Protein AF-A0A6S7IW53-F1 (afdb_monomer_lite)

Organism: Paramuricea clavata (NCBI:txid317549)

pLDDT: mean 91.27, std 12.93, range [39.16, 98.69]

Foldseek 3Di:
DDDDDPVRLVVLLVVQVPQDLQQLPFFLVRVCVNCVSVVNNVCNVLSVVVRPGSNNLLPDDLVNVVVSVDDNVVSVVSVVSSVVDGDDPDPPPDD

Radius of gyration: 13.67 Å; chains: 1; bounding box: 34×31×39 Å

Structure (mmCIF, N/CA/C/O backbone):
data_AF-A0A6S7IW53-F1
#
_entry.id   AF-A0A6S7IW53-F1
#
loop_
_atom_site.group_PDB
_atom_site.id
_atom_site.type_symbol
_atom_site.label_atom_id
_atom_site.label_alt_id
_atom_site.label_comp_id
_atom_site.label_asym_id
_atom_site.label_entity_id
_atom_site.label_seq_id
_atom_site.pdbx_PDB_ins_code
_atom_site.Cartn_x
_atom_site.Cartn_y
_atom_site.Cartn_z
_atom_site.occupancy
_atom_site.B_iso_or_equiv
_atom_site.auth_seq_id
_atom_site.auth_comp_id
_atom_site.auth_asym_id
_atom_site.auth_atom_id
_atom_site.pdbx_PDB_model_num
ATOM 1 N N . MET A 1 1 ? -14.240 8.489 -9.191 1.00 58.41 1 MET A N 1
ATOM 2 C CA . MET A 1 1 ? -14.916 7.543 -8.276 1.00 58.41 1 MET A CA 1
ATOM 3 C C . MET A 1 1 ? -15.760 8.333 -7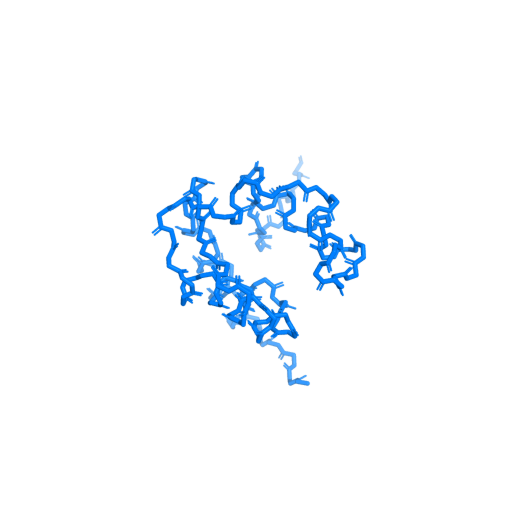.295 1.00 58.41 1 MET A C 1
ATOM 5 O O . MET A 1 1 ? -15.325 9.429 -6.946 1.00 58.41 1 MET A O 1
ATOM 9 N N . PRO A 1 2 ? -16.923 7.819 -6.864 1.00 70.25 2 PRO A N 1
ATOM 10 C CA . PRO A 1 2 ? -17.654 8.408 -5.749 1.00 70.25 2 PRO A CA 1
ATOM 11 C C . PRO A 1 2 ? -16.772 8.404 -4.494 1.00 70.25 2 PRO A C 1
ATOM 13 O O . PRO A 1 2 ? -16.016 7.462 -4.255 1.00 70.25 2 PRO A O 1
ATOM 16 N N . VAL A 1 3 ? -16.823 9.493 -3.732 1.00 76.69 3 VAL A N 1
ATOM 17 C CA . VAL A 1 3 ? -16.131 9.601 -2.444 1.00 76.69 3 VAL A CA 1
ATOM 18 C C . VAL A 1 3 ? -16.771 8.590 -1.483 1.00 76.69 3 VAL A C 1
ATOM 20 O O . VAL A 1 3 ? -18.000 8.577 -1.403 1.00 76.69 3 VAL A O 1
ATOM 23 N N . PRO A 1 4 ? -15.992 7.760 -0.759 1.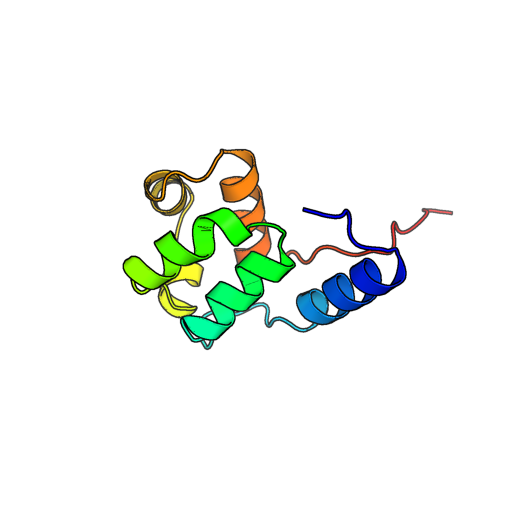00 82.75 4 PRO A N 1
ATOM 24 C CA . PRO A 1 4 ? -16.560 6.848 0.225 1.00 82.75 4 PRO A CA 1
ATOM 25 C C . PRO A 1 4 ? -17.363 7.616 1.277 1.00 82.75 4 PRO A C 1
ATOM 27 O O . PRO A 1 4 ? -16.900 8.641 1.797 1.00 82.75 4 PRO A O 1
ATOM 30 N N . THR A 1 5 ? -18.552 7.108 1.586 1.00 88.06 5 THR A N 1
ATOM 31 C CA . THR A 1 5 ? -19.382 7.574 2.707 1.00 88.06 5 THR A CA 1
ATOM 32 C C . THR A 1 5 ? -18.639 7.393 4.041 1.00 88.06 5 THR A C 1
ATOM 34 O O . THR A 1 5 ? -17.674 6.624 4.104 1.00 88.06 5 THR A O 1
ATOM 37 N N . PRO A 1 6 ? -19.026 8.099 5.117 1.00 86.75 6 PRO A N 1
ATOM 38 C CA . PRO A 1 6 ? -18.430 7.903 6.441 1.00 86.75 6 PRO A CA 1
ATOM 39 C C . PRO A 1 6 ? -18.449 6.442 6.909 1.00 86.75 6 PRO A C 1
ATOM 41 O O . PRO A 1 6 ? -17.449 5.960 7.436 1.00 86.75 6 PRO A O 1
ATOM 44 N N . GLU A 1 7 ? -19.541 5.728 6.646 1.00 86.38 7 GLU A N 1
ATOM 45 C CA . GLU A 1 7 ? -19.726 4.321 7.007 1.00 86.38 7 GLU A CA 1
ATOM 46 C C . GLU A 1 7 ? -18.721 3.436 6.257 1.00 86.38 7 GLU A C 1
ATOM 48 O O . GLU A 1 7 ? -17.984 2.667 6.870 1.00 86.38 7 GLU A O 1
ATOM 53 N N . GLN A 1 8 ? -18.588 3.644 4.943 1.00 87.31 8 GLN A N 1
ATOM 54 C CA . GLN A 1 8 ? -17.597 2.940 4.121 1.00 87.31 8 GLN A CA 1
ATOM 55 C C . GLN A 1 8 ? -16.158 3.262 4.538 1.00 87.31 8 GLN A C 1
ATOM 57 O O . GLN A 1 8 ? -15.278 2.409 4.445 1.00 87.31 8 GLN A O 1
ATOM 62 N N . LYS A 1 9 ? -15.881 4.493 4.990 1.00 86.31 9 LYS A N 1
ATOM 63 C CA . LYS A 1 9 ? -14.551 4.844 5.503 1.00 86.31 9 LYS A CA 1
ATOM 64 C C . LYS A 1 9 ? -14.220 4.055 6.763 1.00 86.31 9 LYS A C 1
ATOM 66 O O . LYS A 1 9 ? -13.104 3.554 6.850 1.00 86.31 9 LYS A O 1
ATOM 71 N N . GLU A 1 10 ? -15.149 3.934 7.708 1.00 88.56 10 GLU A N 1
ATOM 72 C CA . GLU A 1 10 ? -14.914 3.172 8.941 1.00 88.56 10 GLU A CA 1
ATOM 73 C C . GLU A 1 10 ? -14.664 1.689 8.641 1.00 88.56 10 GLU A C 1
ATOM 75 O O . GLU A 1 10 ? -13.708 1.117 9.160 1.00 88.56 10 GLU A O 1
ATOM 80 N N . GLU A 1 11 ? -15.425 1.095 7.718 1.00 88.75 11 GLU A N 1
ATOM 81 C CA . GLU A 1 11 ? -15.180 -0.274 7.243 1.00 88.75 11 GLU A CA 1
ATOM 82 C C . GLU A 1 11 ? -13.781 -0.438 6.634 1.00 88.75 11 GLU A C 1
ATOM 84 O O . GLU A 1 11 ? -13.085 -1.408 6.933 1.00 88.75 11 GLU A O 1
ATOM 89 N N . ILE A 1 12 ? -13.333 0.527 5.821 1.00 90.25 12 ILE A N 1
ATOM 90 C CA . ILE A 1 12 ? -11.976 0.533 5.257 1.00 90.25 12 ILE A CA 1
ATOM 91 C C . ILE A 1 12 ? -10.928 0.608 6.376 1.00 90.25 12 ILE A C 1
ATOM 93 O O . ILE A 1 12 ? -9.951 -0.137 6.344 1.00 90.25 12 ILE A O 1
ATOM 97 N N . TYR A 1 13 ? -11.108 1.475 7.376 1.00 90.31 13 TYR A N 1
ATOM 98 C CA . TYR A 1 13 ? -10.163 1.584 8.491 1.00 90.31 13 TYR A CA 1
ATOM 99 C C . TYR A 1 13 ? -10.105 0.305 9.334 1.00 90.31 13 TYR A C 1
ATOM 101 O O . TYR A 1 13 ? -9.009 -0.132 9.682 1.00 90.31 13 TYR A O 1
ATOM 109 N N . GLU A 1 14 ? -11.248 -0.319 9.614 1.00 89.56 14 GLU A N 1
ATOM 110 C CA . GLU A 1 14 ? -11.330 -1.602 10.321 1.00 89.56 14 GLU A CA 1
ATOM 111 C C . GLU A 1 14 ? -10.748 -2.766 9.509 1.00 89.56 14 GLU A C 1
ATOM 113 O O . GLU A 1 14 ? -10.157 -3.686 10.072 1.00 89.56 14 GLU A O 1
ATOM 118 N N . ALA A 1 15 ? -10.877 -2.746 8.181 1.00 90.12 15 ALA A N 1
ATOM 119 C CA . ALA A 1 15 ? -10.215 -3.723 7.323 1.00 90.12 15 ALA A CA 1
ATOM 120 C C . ALA A 1 15 ? -8.691 -3.549 7.378 1.00 90.12 15 ALA A C 1
ATOM 122 O O . ALA A 1 15 ? -7.960 -4.514 7.594 1.00 90.12 15 ALA A O 1
ATOM 123 N N . ILE A 1 16 ? -8.205 -2.309 7.256 1.00 91.31 16 ILE A N 1
ATOM 124 C CA . ILE A 1 16 ? -6.771 -2.006 7.281 1.00 91.31 16 ILE A CA 1
ATOM 125 C C . ILE A 1 16 ? -6.152 -2.296 8.655 1.00 91.31 16 ILE A C 1
ATOM 127 O O . ILE A 1 16 ? -5.022 -2.780 8.720 1.00 91.31 16 ILE A O 1
ATOM 131 N N . SER A 1 17 ? -6.863 -2.020 9.752 1.00 90.50 17 SER A N 1
ATOM 132 C CA . SER A 1 17 ? -6.357 -2.223 11.118 1.00 90.50 17 SER A CA 1
ATOM 133 C C . SER A 1 17 ? -6.041 -3.690 11.428 1.00 90.50 17 SER A C 1
ATOM 135 O O . SER A 1 17 ? -5.193 -3.963 12.276 1.00 90.50 17 SER A O 1
ATOM 137 N N . LYS A 1 18 ? -6.685 -4.624 10.717 1.00 90.94 18 LYS A N 1
ATOM 138 C CA . LYS A 1 18 ? -6.510 -6.074 10.869 1.00 90.94 18 LYS A CA 1
ATOM 139 C C . LYS A 1 18 ? -5.343 -6.645 10.066 1.00 90.94 18 LYS A C 1
ATOM 141 O O . LYS A 1 18 ? -4.981 -7.797 10.295 1.00 90.94 18 LYS A O 1
ATOM 146 N N . TYR A 1 19 ? -4.746 -5.880 9.148 1.00 92.50 19 TYR A N 1
ATOM 147 C CA . TYR A 1 19 ? -3.584 -6.360 8.398 1.00 92.50 19 TYR A CA 1
ATOM 148 C C . TYR A 1 19 ? -2.387 -6.583 9.333 1.00 92.50 19 TYR A C 1
ATOM 150 O O . TYR A 1 19 ? -2.030 -5.659 10.077 1.00 92.50 19 TYR A O 1
ATOM 158 N N . PRO A 1 20 ? -1.723 -7.752 9.260 1.00 94.19 20 PRO A N 1
ATOM 159 C CA . PRO A 1 20 ? -0.583 -8.067 10.114 1.00 94.19 20 PRO A CA 1
ATOM 160 C C . PRO A 1 20 ? 0.569 -7.094 9.857 1.00 94.19 20 PRO A C 1
ATOM 162 O O . PRO A 1 20 ? 0.709 -6.572 8.753 1.00 94.19 20 PRO A O 1
ATOM 165 N N . THR A 1 21 ? 1.391 -6.824 10.874 1.00 93.50 21 THR A N 1
ATOM 166 C CA . THR A 1 21 ? 2.605 -6.002 10.709 1.00 93.50 21 THR A CA 1
ATOM 167 C C . THR A 1 21 ? 3.595 -6.675 9.766 1.00 93.50 21 THR A C 1
ATOM 169 O O . THR A 1 21 ? 4.149 -6.012 8.897 1.00 93.50 21 THR A O 1
ATOM 172 N N . ASP A 1 22 ? 3.778 -7.986 9.925 1.00 95.88 22 ASP A N 1
ATOM 173 C CA . ASP A 1 22 ? 4.514 -8.810 8.976 1.00 95.88 22 ASP A CA 1
ATOM 174 C C . ASP A 1 22 ? 3.616 -9.139 7.780 1.00 95.88 22 ASP A C 1
ATOM 176 O O . ASP A 1 22 ? 2.627 -9.864 7.904 1.00 95.88 22 ASP A O 1
ATOM 180 N N . LEU A 1 23 ? 3.958 -8.571 6.626 1.00 97.69 23 LEU A N 1
ATOM 181 C CA . LEU A 1 23 ? 3.209 -8.739 5.386 1.00 97.69 23 LEU A CA 1
ATOM 182 C C . LEU A 1 23 ? 3.626 -9.997 4.617 1.00 97.69 23 LEU A C 1
ATOM 184 O O . LEU A 1 23 ? 2.969 -10.321 3.637 1.00 97.69 23 LEU A O 1
ATOM 188 N N . SER A 1 24 ? 4.673 -10.718 5.036 1.00 97.75 24 SER A N 1
ATOM 189 C CA . SER A 1 24 ? 5.298 -11.782 4.235 1.00 97.75 24 SER A CA 1
ATOM 190 C C . SER A 1 24 ? 4.381 -12.957 3.882 1.00 97.75 24 SER A C 1
ATOM 192 O O . SER A 1 24 ? 4.639 -13.673 2.921 1.00 97.75 24 SER A O 1
ATOM 194 N N . SER A 1 25 ? 3.289 -13.143 4.627 1.00 97.62 25 SER A N 1
ATOM 195 C CA . SER A 1 25 ? 2.299 -14.202 4.382 1.00 97.62 25 SER A CA 1
ATOM 196 C C . SER A 1 25 ? 1.182 -13.819 3.404 1.00 97.62 25 SER A C 1
ATOM 198 O O . SER A 1 25 ? 0.361 -14.673 3.068 1.00 97.62 25 SER A O 1
ATOM 200 N N . LEU A 1 26 ? 1.117 -12.559 2.958 1.00 98.38 26 LEU A N 1
ATOM 201 C CA . LEU A 1 26 ? 0.071 -12.100 2.045 1.00 98.38 26 LEU A CA 1
ATOM 202 C C . LEU A 1 26 ? 0.280 -12.666 0.637 1.00 98.38 26 LEU A C 1
ATOM 204 O O . LEU A 1 26 ? 1.381 -12.622 0.092 1.00 98.38 26 LEU A O 1
ATOM 208 N N . SER A 1 27 ? -0.801 -13.134 0.018 1.00 98.56 27 SER A N 1
ATOM 209 C CA . SER A 1 27 ? -0.812 -13.482 -1.404 1.00 98.56 27 SER A CA 1
ATOM 210 C C . SER A 1 27 ? -0.862 -12.230 -2.294 1.00 98.56 27 SER A C 1
ATOM 212 O O . SER A 1 27 ? -1.159 -11.128 -1.829 1.00 98.56 27 SER A O 1
ATOM 214 N N . ILE A 1 28 ? -0.658 -12.401 -3.604 1.00 98.62 28 ILE A N 1
ATOM 215 C CA . ILE A 1 28 ? -0.848 -11.332 -4.607 1.00 98.62 28 ILE A CA 1
ATOM 216 C C . ILE A 1 28 ? -2.268 -10.736 -4.518 1.00 98.62 28 ILE A C 1
ATOM 218 O O . ILE A 1 28 ? -2.458 -9.521 -4.607 1.00 98.62 28 ILE A O 1
ATOM 222 N N . THR A 1 29 ? -3.283 -11.575 -4.283 1.00 98.25 29 THR A N 1
ATOM 223 C CA . THR A 1 29 ? -4.672 -11.124 -4.118 1.00 98.25 29 THR A CA 1
ATOM 224 C C . THR A 1 29 ? -4.848 -10.288 -2.849 1.00 98.25 29 THR A C 1
ATOM 226 O O . THR A 1 29 ? -5.525 -9.258 -2.879 1.00 98.25 29 THR A O 1
ATOM 229 N N . ASP A 1 30 ? -4.198 -10.669 -1.749 1.00 97.88 30 ASP A N 1
ATOM 230 C CA . ASP A 1 30 ? -4.256 -9.912 -0.494 1.00 97.88 30 ASP A CA 1
ATOM 231 C C . ASP A 1 30 ? -3.541 -8.558 -0.605 1.00 97.88 30 ASP A C 1
ATOM 233 O O . ASP A 1 30 ? -4.021 -7.559 -0.057 1.00 97.88 30 ASP A O 1
ATOM 237 N N . VAL A 1 31 ? -2.423 -8.504 -1.341 1.00 98.25 31 VAL A N 1
ATOM 238 C CA . VAL A 1 31 ? -1.706 -7.260 -1.672 1.00 98.25 31 VAL A CA 1
ATOM 239 C C . VAL A 1 31 ? -2.576 -6.353 -2.545 1.00 98.25 31 VAL A C 1
ATOM 241 O O . VAL A 1 31 ? -2.680 -5.153 -2.289 1.00 98.25 31 VAL A O 1
ATOM 244 N N . SER A 1 32 ? -3.288 -6.913 -3.517 1.00 98.25 32 SER A N 1
ATOM 245 C CA . SER A 1 32 ? -4.221 -6.160 -4.362 1.00 98.25 32 SER A CA 1
ATOM 246 C C . SER A 1 32 ? -5.392 -5.583 -3.560 1.00 98.25 32 SER A C 1
ATOM 248 O O . SER A 1 32 ? -5.747 -4.407 -3.706 1.00 98.25 32 SER A O 1
ATOM 250 N N . ALA A 1 33 ? -5.961 -6.367 -2.639 1.00 96.62 33 ALA A N 1
ATOM 251 C CA . ALA A 1 33 ? -6.968 -5.885 -1.695 1.00 96.62 33 ALA A CA 1
ATOM 252 C C . ALA A 1 33 ? -6.408 -4.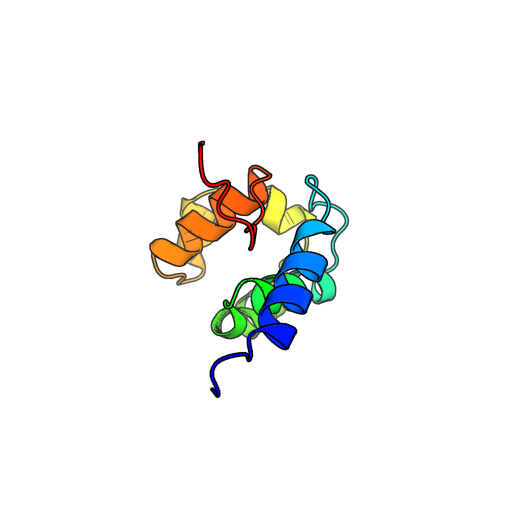773 -0.790 1.00 96.62 33 ALA A C 1
ATOM 254 O O . ALA A 1 33 ? -7.051 -3.733 -0.618 1.00 96.62 33 ALA A O 1
ATOM 255 N N . LEU A 1 34 ? -5.180 -4.933 -0.289 1.00 96.81 34 LEU A N 1
ATOM 256 C CA . LEU A 1 34 ? -4.496 -3.928 0.523 1.00 96.81 34 LEU A CA 1
ATOM 257 C C . LEU A 1 34 ? -4.354 -2.597 -0.226 1.00 96.81 34 LEU A C 1
ATOM 259 O O . LEU A 1 34 ? -4.694 -1.544 0.317 1.00 96.81 34 LEU A O 1
ATOM 263 N N . LEU A 1 35 ? -3.892 -2.625 -1.479 1.00 97.12 35 LEU A N 1
ATOM 264 C CA . LEU A 1 35 ? -3.769 -1.425 -2.310 1.00 97.12 35 LEU A CA 1
ATOM 265 C C . LEU A 1 35 ? -5.121 -0.732 -2.501 1.00 97.12 35 LEU A C 1
ATOM 267 O O . LEU A 1 35 ? -5.202 0.496 -2.405 1.00 97.12 35 LEU A O 1
ATOM 271 N N . ASN A 1 36 ? -6.198 -1.494 -2.703 1.00 94.69 36 ASN A N 1
ATOM 272 C CA . ASN A 1 36 ? -7.548 -0.941 -2.785 1.00 94.69 36 ASN A CA 1
ATOM 273 C C . ASN A 1 36 ? -7.953 -0.224 -1.491 1.00 94.69 36 ASN A C 1
ATOM 275 O O . ASN A 1 36 ? -8.363 0.939 -1.545 1.00 94.69 36 ASN A O 1
ATOM 279 N N . TYR A 1 37 ? -7.766 -0.860 -0.331 1.00 93.38 37 TYR A N 1
ATOM 280 C CA . TYR A 1 37 ? -8.060 -0.241 0.964 1.00 93.38 37 TYR A CA 1
ATOM 281 C C . TYR A 1 37 ? -7.210 1.007 1.225 1.00 93.38 37 TYR A C 1
ATOM 283 O O . TYR A 1 37 ? -7.702 2.014 1.738 1.00 93.38 37 TYR A O 1
ATOM 291 N N . LEU A 1 38 ? -5.946 1.004 0.799 1.00 94.50 38 LEU A N 1
ATOM 292 C CA . LEU A 1 38 ? -5.069 2.169 0.885 1.00 94.50 38 LEU A CA 1
ATOM 293 C C . LEU A 1 38 ? -5.416 3.271 -0.130 1.00 94.50 38 LEU A C 1
ATOM 295 O O . LEU A 1 38 ? -4.723 4.290 -0.164 1.00 94.50 38 LEU A O 1
ATOM 299 N N . GLY A 1 39 ? -6.475 3.137 -0.932 1.00 93.06 39 GLY A N 1
ATOM 300 C CA . GLY A 1 39 ? -6.836 4.126 -1.951 1.00 93.06 39 GLY A CA 1
ATOM 301 C C . GLY A 1 39 ? -5.806 4.212 -3.082 1.00 93.06 39 GLY A C 1
ATOM 302 O O . GLY A 1 39 ? -5.668 5.251 -3.720 1.00 93.06 39 GLY A O 1
ATOM 303 N N . MET A 1 40 ? -5.074 3.124 -3.309 1.00 96.25 40 MET A N 1
ATOM 304 C CA . MET A 1 40 ? -3.983 2.966 -4.271 1.00 96.25 40 MET A CA 1
ATOM 305 C C . MET A 1 40 ? -4.378 2.023 -5.419 1.00 96.25 40 MET A C 1
ATOM 307 O O . MET A 1 40 ? -3.524 1.416 -6.054 1.00 96.25 40 MET A O 1
ATOM 311 N N . ARG A 1 41 ? -5.680 1.930 -5.728 1.00 95.06 41 ARG A N 1
ATOM 312 C CA . ARG A 1 41 ? -6.228 1.014 -6.745 1.00 95.06 41 ARG A CA 1
ATOM 313 C C . ARG A 1 41 ? -5.559 1.104 -8.122 1.00 95.06 41 ARG A C 1
ATOM 315 O O . ARG A 1 41 ? -5.540 0.130 -8.855 1.00 95.06 41 ARG A O 1
ATOM 322 N N . ASN A 1 42 ? -5.028 2.277 -8.481 1.00 96.44 42 ASN A N 1
ATOM 323 C CA . ASN A 1 42 ? -4.412 2.507 -9.789 1.00 96.44 42 ASN A CA 1
ATOM 324 C C . ASN A 1 42 ? -3.107 1.710 -9.980 1.00 96.44 42 ASN A C 1
ATOM 326 O O . ASN A 1 42 ? -2.602 1.679 -11.092 1.00 96.44 42 ASN A O 1
ATOM 330 N N . TYR A 1 43 ? -2.562 1.103 -8.919 1.00 98.00 43 TYR A N 1
ATOM 331 C CA . TYR A 1 43 ? -1.355 0.273 -8.981 1.00 98.00 43 TYR A CA 1
ATOM 332 C C . TYR A 1 43 ? -1.649 -1.224 -8.867 1.00 98.00 43 TYR A C 1
ATOM 334 O O . TYR A 1 43 ? -0.713 -2.010 -8.906 1.00 98.00 43 TYR A O 1
ATOM 342 N N . VAL A 1 44 ? -2.917 -1.630 -8.715 1.00 98.19 44 VAL A N 1
ATOM 343 C CA . VAL A 1 44 ? -3.277 -3.051 -8.561 1.00 98.19 44 VAL A CA 1
ATOM 344 C C . VAL A 1 44 ? -2.799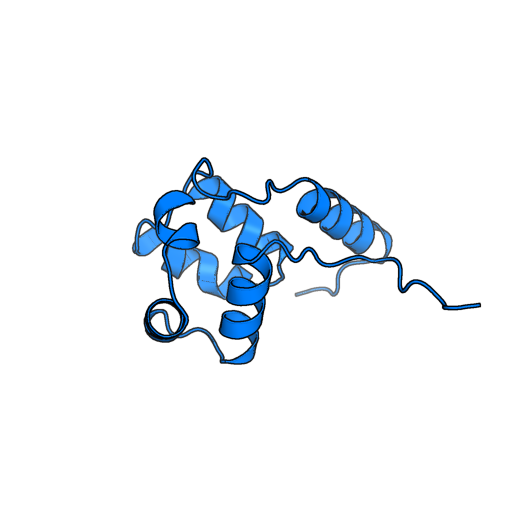 -3.854 -9.767 1.00 98.19 44 VAL A C 1
ATOM 346 O O . VAL A 1 44 ? -2.056 -4.808 -9.587 1.00 98.19 44 VAL A O 1
ATOM 349 N N . GLU A 1 45 ? -3.112 -3.402 -10.984 1.00 98.06 45 GLU A N 1
ATOM 350 C CA . GLU A 1 45 ? -2.683 -4.082 -12.214 1.00 98.06 45 GLU A CA 1
ATOM 351 C C . GLU A 1 45 ? -1.155 -4.200 -12.311 1.00 98.06 45 GLU A C 1
ATOM 353 O O . GLU A 1 45 ? -0.643 -5.244 -12.700 1.00 98.06 45 GLU A O 1
ATOM 358 N N . THR A 1 46 ? -0.413 -3.160 -11.915 1.00 98.12 46 THR A N 1
ATOM 359 C CA . THR A 1 46 ? 1.057 -3.195 -11.893 1.00 98.12 46 THR A CA 1
ATOM 360 C C . THR A 1 46 ? 1.579 -4.229 -10.898 1.00 98.12 46 THR A C 1
ATOM 362 O O . THR A 1 46 ? 2.470 -4.997 -11.235 1.00 98.12 46 THR A O 1
ATOM 365 N N . PHE A 1 47 ? 1.025 -4.284 -9.685 1.00 98.44 47 PHE A N 1
ATOM 366 C CA . PHE A 1 47 ? 1.483 -5.232 -8.666 1.00 98.44 47 PHE A CA 1
ATOM 367 C C . PHE A 1 47 ? 1.125 -6.678 -9.015 1.00 98.44 47 PHE A C 1
ATOM 369 O O . PHE A 1 47 ? 1.922 -7.577 -8.757 1.00 98.44 47 PHE A O 1
ATOM 376 N N . GLU A 1 48 ? -0.037 -6.903 -9.630 1.00 98.50 48 GLU A N 1
ATOM 377 C CA . GLU A 1 48 ? -0.428 -8.220 -10.136 1.00 98.50 48 GLU A CA 1
ATOM 378 C C . GLU A 1 48 ? 0.463 -8.665 -11.303 1.00 98.50 48 GLU A C 1
ATOM 380 O O . GLU A 1 48 ? 0.939 -9.799 -11.301 1.00 98.50 48 GLU A O 1
ATOM 385 N N . ALA A 1 49 ? 0.730 -7.780 -12.272 1.00 98.19 49 ALA A N 1
ATOM 386 C CA . ALA A 1 49 ? 1.567 -8.087 -13.433 1.00 98.19 49 ALA A CA 1
ATOM 387 C C . ALA A 1 49 ? 3.023 -8.403 -13.051 1.00 98.19 49 ALA A C 1
ATOM 389 O O . ALA A 1 49 ? 3.625 -9.303 -13.634 1.00 98.19 49 ALA A O 1
ATOM 390 N N . GLU A 1 50 ? 3.558 -7.711 -12.043 1.00 98.12 50 GLU A N 1
ATOM 391 C CA . GLU A 1 50 ? 4.910 -7.927 -11.510 1.00 98.12 50 GLU A CA 1
ATOM 392 C C . GLU A 1 50 ? 4.968 -9.027 -10.428 1.00 98.12 50 GLU A C 1
ATOM 394 O O . GLU A 1 50 ? 6.010 -9.232 -9.807 1.00 98.12 50 GLU A O 1
ATOM 399 N N . LEU A 1 51 ? 3.861 -9.750 -10.195 1.00 98.12 51 LEU A N 1
ATOM 400 C CA . LEU A 1 51 ? 3.753 -10.858 -9.233 1.00 98.12 51 LEU A CA 1
ATOM 401 C C . LEU A 1 51 ? 4.188 -10.484 -7.804 1.00 98.12 51 LEU A C 1
ATOM 403 O O . LEU A 1 51 ? 4.820 -11.274 -7.101 1.00 98.12 51 LEU A O 1
ATOM 407 N N . ILE A 1 52 ? 3.839 -9.275 -7.362 1.00 98.44 52 ILE A N 1
ATOM 408 C CA . ILE A 1 52 ? 4.229 -8.761 -6.047 1.00 98.44 52 ILE A CA 1
ATOM 409 C C . ILE A 1 52 ? 3.308 -9.348 -4.975 1.00 98.44 52 ILE A C 1
ATOM 411 O O . ILE A 1 52 ? 2.194 -8.872 -4.745 1.00 98.44 52 ILE A O 1
ATOM 415 N N . ASP A 1 53 ? 3.800 -10.378 -4.295 1.00 98.69 53 ASP A N 1
ATOM 416 C CA . ASP A 1 53 ? 3.203 -10.907 -3.075 1.00 98.69 53 ASP A CA 1
ATOM 417 C C . ASP A 1 53 ? 3.683 -10.151 -1.821 1.00 98.69 53 ASP A C 1
ATOM 419 O O . ASP A 1 53 ? 4.431 -9.166 -1.875 1.00 98.69 53 ASP A O 1
ATOM 423 N N . GLY A 1 54 ? 3.211 -10.597 -0.661 1.00 98.50 54 GLY A N 1
ATOM 424 C CA . GLY A 1 54 ? 3.541 -10.010 0.626 1.00 98.50 54 GLY A CA 1
ATOM 425 C C . GLY A 1 54 ? 5.014 -10.105 1.005 1.00 98.50 54 GLY A C 1
ATOM 426 O O . GLY A 1 54 ? 5.542 -9.182 1.629 1.00 98.50 54 GLY A O 1
ATOM 427 N N . ALA A 1 55 ? 5.688 -11.192 0.624 1.00 98.56 55 ALA A N 1
ATOM 428 C CA . ALA A 1 55 ? 7.105 -11.395 0.903 1.00 98.56 55 ALA A CA 1
ATOM 429 C C . ALA A 1 55 ? 7.965 -10.434 0.076 1.00 98.56 55 ALA A C 1
ATOM 431 O O . ALA A 1 55 ? 8.836 -9.761 0.632 1.00 98.56 55 ALA A O 1
ATOM 432 N N . MET A 1 56 ? 7.664 -10.300 -1.220 1.00 98.44 56 MET A N 1
ATOM 433 C CA . MET A 1 56 ? 8.314 -9.323 -2.089 1.00 98.44 56 MET A CA 1
ATOM 434 C C . MET A 1 56 ? 8.076 -7.906 -1.563 1.00 98.44 56 MET A C 1
ATOM 436 O O . MET A 1 56 ? 9.041 -7.187 -1.307 1.00 98.44 56 MET A O 1
ATOM 440 N N . LEU A 1 57 ? 6.817 -7.530 -1.302 1.00 98.31 57 LEU A N 1
ATOM 441 C CA . LEU A 1 57 ? 6.456 -6.204 -0.790 1.00 98.31 57 LEU A CA 1
ATOM 442 C C . LEU A 1 57 ? 7.171 -5.860 0.525 1.00 98.31 57 LEU A C 1
ATOM 444 O O . LEU A 1 57 ? 7.656 -4.742 0.680 1.00 98.31 57 LEU A O 1
ATOM 448 N N . ALA A 1 58 ? 7.252 -6.804 1.466 1.00 97.81 58 ALA A N 1
ATOM 449 C CA . ALA A 1 58 ? 7.918 -6.596 2.753 1.00 97.81 58 ALA A CA 1
ATOM 450 C C . ALA A 1 58 ? 9.431 -6.359 2.620 1.00 97.81 58 ALA A C 1
ATOM 452 O O . ALA A 1 58 ? 10.030 -5.734 3.495 1.00 97.81 58 ALA A O 1
ATOM 453 N N . SER A 1 59 ? 10.043 -6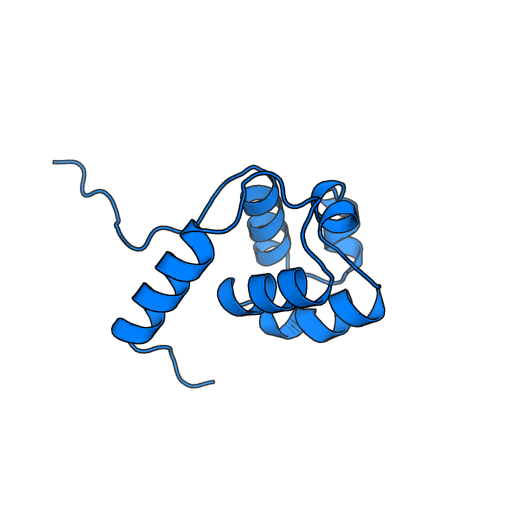.854 1.541 1.00 97.25 59 SER A N 1
ATOM 454 C CA . SER A 1 59 ? 11.470 -6.680 1.255 1.00 97.25 59 SER A CA 1
ATOM 455 C C . SER A 1 59 ? 11.798 -5.414 0.458 1.00 97.25 59 SER A C 1
ATOM 457 O O . SER A 1 59 ? 12.969 -5.049 0.365 1.00 97.25 59 SER A O 1
ATOM 459 N N . MET A 1 60 ? 10.789 -4.739 -0.109 1.00 97.50 60 MET A N 1
ATOM 460 C CA . MET A 1 60 ? 11.009 -3.568 -0.953 1.00 97.50 60 MET A CA 1
ATOM 461 C C . MET A 1 60 ? 11.523 -2.378 -0.149 1.00 97.50 60 MET A C 1
ATOM 463 O O . MET A 1 60 ? 10.990 -2.013 0.903 1.00 97.50 60 MET A O 1
ATOM 467 N N . ASP A 1 61 ? 12.526 -1.716 -0.710 1.00 97.06 61 ASP A N 1
ATOM 468 C CA . ASP A 1 61 ? 12.971 -0.409 -0.265 1.00 97.06 61 ASP A CA 1
ATOM 469 C C . ASP A 1 61 ? 12.309 0.716 -1.076 1.00 97.06 61 ASP A C 1
ATOM 471 O O . ASP A 1 61 ? 11.445 0.514 -1.936 1.00 97.06 61 ASP A O 1
ATOM 475 N N . LYS A 1 62 ? 12.706 1.951 -0.765 1.00 97.44 62 LYS A N 1
ATOM 476 C CA . LYS A 1 62 ? 12.160 3.141 -1.411 1.00 97.44 62 LYS A CA 1
ATOM 477 C C . LYS A 1 62 ? 12.410 3.137 -2.926 1.00 97.44 62 LYS A C 1
ATOM 479 O O . LYS A 1 62 ? 11.495 3.470 -3.673 1.00 97.44 62 LYS A O 1
ATOM 484 N N . GLU A 1 63 ? 13.618 2.780 -3.357 1.00 97.81 63 GLU A N 1
ATOM 485 C CA . GLU A 1 63 ? 14.018 2.796 -4.769 1.00 97.81 63 GLU A CA 1
ATOM 486 C C . GLU A 1 63 ? 13.255 1.732 -5.568 1.00 97.81 63 GLU A C 1
ATOM 488 O O . GLU A 1 63 ? 12.709 2.022 -6.634 1.00 97.81 63 GLU A O 1
ATOM 493 N N . SER A 1 64 ? 13.105 0.534 -4.997 1.00 97.19 64 SER A N 1
ATOM 494 C CA . SER A 1 64 ? 12.315 -0.553 -5.577 1.00 97.19 64 SER A CA 1
ATOM 495 C C . SER A 1 64 ? 10.861 -0.129 -5.801 1.00 97.19 64 SER A C 1
ATOM 497 O O . SER A 1 64 ? 10.315 -0.339 -6.882 1.00 97.19 64 SER A O 1
ATOM 499 N N . LEU A 1 65 ? 10.241 0.545 -4.825 1.00 97.44 65 LEU A N 1
ATOM 500 C CA . LEU A 1 65 ? 8.879 1.072 -4.971 1.00 97.44 65 LEU A CA 1
ATOM 501 C C . LEU A 1 65 ? 8.781 2.215 -5.993 1.00 97.44 65 LEU A C 1
ATOM 503 O O . LEU A 1 65 ? 7.771 2.328 -6.686 1.00 97.44 65 LEU A O 1
ATOM 507 N N . GLU A 1 66 ? 9.796 3.076 -6.093 1.00 97.19 66 GLU A N 1
ATOM 508 C CA . GLU A 1 66 ? 9.843 4.151 -7.097 1.00 97.19 66 GLU A CA 1
ATOM 509 C C . GLU A 1 66 ? 9.926 3.589 -8.525 1.00 97.19 66 GLU A C 1
ATOM 511 O O . GLU A 1 66 ? 9.297 4.142 -9.432 1.00 97.19 66 GLU A O 1
ATOM 516 N N . SER A 1 67 ? 10.602 2.449 -8.717 1.00 96.88 67 SER A N 1
ATOM 517 C CA . SER A 1 67 ? 10.706 1.776 -10.021 1.00 96.88 67 SER A CA 1
ATOM 518 C C . SER A 1 67 ? 9.359 1.290 -10.582 1.00 96.88 67 SER A C 1
ATOM 520 O O . SER A 1 67 ? 9.198 1.175 -11.796 1.00 96.88 67 SER A O 1
ATOM 522 N N . LEU A 1 68 ? 8.350 1.112 -9.719 1.00 96.69 68 LEU A N 1
ATOM 523 C CA . LEU A 1 68 ? 6.980 0.736 -10.091 1.00 96.69 68 LEU A CA 1
ATOM 524 C C . LEU A 1 68 ? 6.113 1.940 -10.522 1.00 96.69 68 LEU A C 1
ATOM 526 O O . LEU A 1 68 ? 4.893 1.824 -10.638 1.00 96.69 68 LEU A O 1
ATOM 530 N N . ASN A 1 69 ? 6.717 3.112 -10.756 1.00 95.19 69 ASN A N 1
ATOM 531 C CA . ASN A 1 69 ? 6.042 4.349 -11.173 1.00 95.19 69 ASN A CA 1
ATOM 532 C C . ASN A 1 69 ? 4.992 4.868 -10.166 1.00 95.19 69 ASN A C 1
ATOM 534 O O . ASN A 1 69 ? 4.014 5.533 -10.532 1.00 95.19 69 ASN A O 1
ATOM 538 N N . LEU A 1 70 ? 5.185 4.598 -8.872 1.00 97.19 70 LEU A N 1
ATOM 539 C CA . LEU A 1 70 ? 4.373 5.208 -7.820 1.00 97.19 70 LEU A CA 1
ATOM 540 C C . LEU A 1 70 ? 4.726 6.688 -7.687 1.00 97.19 70 LEU A C 1
ATOM 542 O O . LEU A 1 70 ? 5.888 7.083 -7.731 1.00 97.19 70 LEU A O 1
ATOM 546 N N . ILE A 1 71 ? 3.721 7.526 -7.426 1.00 97.25 71 ILE A N 1
ATOM 547 C CA . ILE A 1 71 ? 4.000 8.917 -7.059 1.00 97.25 71 ILE A CA 1
ATOM 548 C C . ILE A 1 71 ? 4.697 8.965 -5.683 1.00 97.25 71 ILE A C 1
ATOM 550 O O . ILE A 1 71 ? 4.400 8.124 -4.825 1.00 97.25 71 ILE A O 1
ATOM 554 N N . PRO A 1 72 ? 5.531 9.985 -5.394 1.00 97.88 72 PRO A N 1
ATOM 555 C CA . PRO A 1 72 ? 6.332 10.040 -4.162 1.00 97.88 72 PRO A CA 1
ATOM 556 C C . PRO A 1 72 ? 5.526 9.892 -2.861 1.00 97.88 72 PRO A C 1
ATOM 558 O O . PRO A 1 72 ? 5.981 9.302 -1.875 1.00 97.88 72 PRO A O 1
ATOM 561 N N . PHE A 1 73 ? 4.289 10.398 -2.854 1.00 97.69 73 PHE A N 1
ATOM 562 C CA . PHE A 1 73 ? 3.383 10.249 -1.718 1.00 97.69 73 PHE A CA 1
ATOM 563 C C . PHE A 1 73 ? 2.990 8.784 -1.462 1.00 97.69 73 PHE A C 1
ATOM 565 O O . PHE A 1 73 ? 2.960 8.345 -0.313 1.00 97.69 73 PHE A O 1
ATOM 572 N N . HIS A 1 74 ? 2.716 8.013 -2.514 1.00 97.94 74 HIS A N 1
ATOM 573 C CA . HIS A 1 74 ? 2.331 6.607 -2.404 1.00 97.94 74 HIS A CA 1
ATOM 574 C C . HIS A 1 74 ? 3.504 5.710 -2.011 1.00 97.94 74 HIS A C 1
ATOM 576 O O . HIS A 1 74 ? 3.317 4.829 -1.174 1.00 97.94 74 HIS A O 1
ATOM 582 N N . VAL A 1 75 ? 4.715 6.006 -2.494 1.00 98.44 75 VAL A N 1
ATOM 583 C CA . VAL A 1 75 ? 5.949 5.367 -2.003 1.00 98.44 75 VAL A CA 1
ATOM 584 C C . VAL A 1 75 ? 6.086 5.574 -0.496 1.00 98.44 75 VAL A C 1
ATOM 586 O O . VAL A 1 75 ? 6.212 4.619 0.266 1.00 98.44 75 VAL A O 1
ATOM 589 N N . THR A 1 76 ? 5.959 6.822 -0.033 1.00 98.25 76 THR A N 1
ATOM 590 C CA . THR A 1 76 ? 6.024 7.146 1.403 1.00 98.25 76 THR A CA 1
ATOM 591 C C . THR A 1 76 ? 4.955 6.399 2.205 1.00 98.25 76 THR A C 1
ATOM 593 O O . THR A 1 76 ? 5.216 5.929 3.314 1.00 98.25 76 THR A O 1
ATOM 596 N N . LYS A 1 77 ? 3.740 6.287 1.657 1.00 97.50 77 LYS A N 1
ATOM 597 C CA . LYS A 1 77 ? 2.620 5.593 2.297 1.00 97.50 77 LYS A CA 1
ATOM 598 C C . LYS A 1 77 ? 2.895 4.097 2.462 1.00 97.50 77 LYS A C 1
ATOM 600 O O . LYS A 1 77 ? 2.689 3.590 3.563 1.00 97.50 77 LYS A O 1
ATOM 605 N N . LEU A 1 78 ? 3.387 3.423 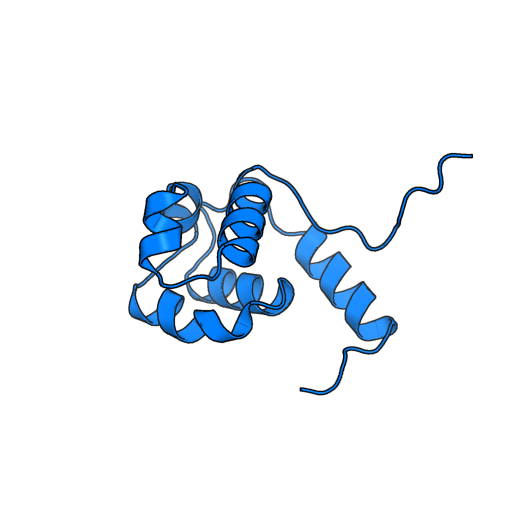1.420 1.00 97.81 78 LEU A N 1
ATOM 606 C CA . LEU A 1 78 ? 3.754 2.006 1.487 1.00 97.81 78 LEU A CA 1
ATOM 607 C C . LEU A 1 78 ? 4.948 1.769 2.407 1.00 97.81 78 LEU A C 1
ATOM 609 O O . LEU A 1 78 ? 4.847 0.907 3.268 1.00 97.81 78 LEU A O 1
ATOM 613 N N . MET A 1 79 ? 6.005 2.584 2.339 1.00 98.06 79 MET A N 1
ATOM 614 C CA . MET A 1 79 ? 7.147 2.464 3.260 1.00 98.06 79 MET A CA 1
ATOM 615 C C . MET A 1 79 ? 6.717 2.560 4.729 1.00 98.06 79 MET A C 1
ATOM 617 O O . MET A 1 79 ? 7.154 1.775 5.568 1.00 98.06 79 MET A O 1
ATOM 621 N N . LYS A 1 80 ? 5.808 3.489 5.058 1.00 97.12 80 LYS A N 1
ATOM 622 C CA . LYS A 1 80 ? 5.230 3.565 6.408 1.00 97.12 80 LYS A CA 1
ATOM 623 C C . LYS A 1 80 ? 4.418 2.318 6.747 1.00 97.12 80 LYS A C 1
ATOM 625 O O . LYS A 1 80 ? 4.514 1.826 7.868 1.00 97.12 80 LYS A O 1
ATOM 630 N N . PHE A 1 81 ? 3.614 1.833 5.805 1.00 97.25 81 PHE A N 1
ATOM 631 C CA . PHE A 1 81 ? 2.771 0.660 6.005 1.00 97.25 81 PHE A CA 1
ATOM 632 C C . PHE A 1 81 ? 3.588 -0.617 6.235 1.00 97.25 81 PHE A C 1
ATOM 634 O O . PHE A 1 81 ? 3.309 -1.352 7.181 1.00 97.25 81 PHE A O 1
ATOM 641 N N . ILE A 1 82 ? 4.632 -0.835 5.434 1.00 96.81 82 ILE A N 1
ATOM 642 C CA . ILE A 1 82 ? 5.626 -1.902 5.609 1.00 96.81 82 ILE A CA 1
ATOM 643 C C . ILE A 1 82 ? 6.299 -1.761 6.983 1.00 96.81 82 ILE A C 1
ATOM 645 O O . ILE A 1 82 ? 6.423 -2.734 7.716 1.00 96.81 82 ILE A O 1
ATOM 649 N N . GLY A 1 83 ? 6.602 -0.529 7.408 1.00 96.06 83 GLY A N 1
ATOM 650 C CA . GLY A 1 83 ? 7.102 -0.211 8.753 1.00 96.06 83 GLY A CA 1
ATOM 651 C C . GLY A 1 83 ? 6.080 -0.327 9.898 1.00 96.06 83 GLY A C 1
ATOM 652 O O . GLY A 1 83 ? 6.343 0.163 10.995 1.00 96.06 83 GLY A O 1
ATOM 653 N N . GLY A 1 84 ? 4.905 -0.922 9.667 1.00 94.56 84 GLY A N 1
ATOM 654 C CA . GLY A 1 84 ? 3.896 -1.200 10.696 1.00 94.56 84 GLY A CA 1
ATOM 655 C C . GLY A 1 84 ? 2.895 -0.075 10.973 1.00 94.56 84 GLY A C 1
ATOM 656 O O . GLY A 1 84 ? 2.016 -0.229 11.821 1.00 94.56 84 GLY A O 1
ATOM 657 N N . TRP A 1 85 ? 2.962 1.055 10.265 1.00 94.75 85 TRP A N 1
ATOM 658 C CA . TRP A 1 85 ? 1.929 2.085 10.389 1.00 94.75 85 TRP A CA 1
ATOM 659 C C . TRP A 1 85 ? 0.606 1.619 9.766 1.00 94.75 85 TRP A C 1
ATOM 661 O O . TRP A 1 85 ? 0.573 1.092 8.654 1.00 94.75 85 TRP A O 1
ATOM 671 N N . ARG A 1 86 ? -0.512 1.877 10.449 1.00 93.00 86 ARG A N 1
ATOM 672 C CA . ARG A 1 86 ? -1.870 1.698 9.920 1.00 93.00 86 ARG A CA 1
ATOM 673 C C . ARG A 1 86 ? -2.641 3.026 10.033 1.00 93.00 86 ARG A C 1
ATOM 675 O O . ARG A 1 86 ? -2.575 3.666 11.087 1.00 93.00 86 ARG A O 1
ATOM 682 N N . PRO A 1 87 ? -3.348 3.481 8.979 1.00 89.19 87 PRO A N 1
ATOM 683 C CA . PRO A 1 87 ? -4.291 4.593 9.070 1.00 89.19 87 PRO A CA 1
ATOM 684 C C . PRO A 1 87 ? -5.320 4.363 10.185 1.00 89.19 87 PRO A C 1
ATOM 686 O O . PRO A 1 87 ? -5.866 3.273 10.302 1.00 89.19 87 PRO A O 1
ATOM 689 N N . ASN A 1 88 ? -5.610 5.398 10.972 1.00 80.69 88 ASN A N 1
ATOM 690 C CA . ASN A 1 88 ? -6.616 5.358 12.033 1.00 80.69 88 ASN A CA 1
ATOM 691 C C . ASN A 1 88 ? -7.656 6.458 11.781 1.00 80.69 88 ASN A C 1
ATOM 693 O O . ASN A 1 88 ? -7.272 7.604 11.531 1.00 80.69 88 ASN A O 1
ATOM 697 N N . SER A 1 89 ? -8.948 6.121 11.850 1.00 70.81 89 SER A N 1
ATOM 698 C CA . SER A 1 89 ? -10.058 7.081 11.749 1.00 70.81 89 SER A CA 1
ATOM 699 C C . SER A 1 89 ? -10.122 8.024 12.950 1.00 70.81 89 SER A C 1
ATOM 701 O O . SER A 1 89 ? -10.547 9.175 12.840 1.00 70.81 89 SER A O 1
ATOM 703 N N . LYS A 1 90 ? -9.646 7.563 14.109 1.00 67.62 90 LYS A N 1
ATOM 704 C CA . LYS A 1 90 ? -9.659 8.305 15.365 1.00 67.62 90 LYS A CA 1
ATOM 705 C C . LYS A 1 90 ? -8.413 9.177 15.443 1.00 67.62 90 LYS A C 1
ATOM 707 O O . LYS A 1 90 ? -7.355 8.752 15.910 1.00 67.62 90 LYS A O 1
ATOM 712 N N . ILE A 1 91 ? -8.546 10.443 15.049 1.00 54.78 91 ILE A N 1
ATOM 713 C CA . ILE A 1 91 ? -7.651 11.487 15.556 1.00 54.78 91 ILE A CA 1
ATOM 714 C C . ILE A 1 91 ? -7.818 11.467 17.074 1.00 54.78 91 ILE A C 1
ATOM 716 O O . ILE A 1 91 ? -8.872 11.821 17.602 1.00 54.78 91 ILE A O 1
ATOM 720 N N . ARG A 1 92 ? -6.787 11.014 17.791 1.00 50.91 92 ARG A N 1
ATOM 721 C CA . ARG A 1 92 ? -6.729 11.146 19.243 1.00 50.91 92 ARG A CA 1
ATOM 722 C C . ARG A 1 92 ? -6.671 12.643 19.537 1.00 50.91 92 ARG A C 1
ATOM 724 O O . ARG A 1 92 ? -5.589 13.226 19.512 1.00 50.91 92 ARG A O 1
ATOM 731 N N . LEU A 1 93 ? -7.829 13.267 19.761 1.00 44.41 93 LEU A N 1
ATOM 732 C CA . LEU A 1 93 ? -7.910 14.592 20.363 1.00 44.41 93 LEU A CA 1
ATOM 733 C C . LEU A 1 93 ? -7.123 14.494 21.671 1.00 44.41 93 LEU A C 1
ATOM 735 O O . LEU A 1 93 ? -7.537 13.802 22.604 1.00 44.41 93 LEU A O 1
ATOM 739 N N . LYS A 1 94 ? -5.931 15.092 21.706 1.00 40.72 94 LYS A N 1
ATOM 740 C CA . LYS A 1 94 ? -5.229 15.306 22.966 1.00 40.72 94 LYS A CA 1
ATOM 741 C C . LYS A 1 94 ? -6.106 16.285 23.749 1.00 40.72 94 LYS A C 1
ATOM 743 O O . LYS A 1 94 ? -6.248 17.427 23.321 1.00 40.72 94 LYS A O 1
ATOM 748 N N . LYS A 1 95 ? -6.775 15.782 24.791 1.00 39.16 95 LYS A N 1
ATOM 749 C CA . LYS A 1 95 ? -7.279 16.621 25.881 1.00 39.16 95 LYS A CA 1
ATOM 750 C C . LYS A 1 95 ? -6.105 17.309 26.563 1.00 39.16 95 LYS A C 1
ATOM 752 O O . LYS A 1 95 ? -5.023 16.675 26.603 1.00 39.16 95 LYS A O 1
#

Sequence (95 aa):
MPVPTPEQKEEIYEAISKYPTDLSSLSITDVSALLNYLGMRNYVETFEAELIDGAMLASMDKESLESLNLIPFHVTKLMKFIGGWRPNSKIRLKK

Secondary structure (DSSP, 8-state):
-PPPPHHHHHHHHHHHHTS-S--TT--HHHHHHHHHHTT-GGGHHHHHHTT--HHHHHH--HHHHHHTT--HHHHHHHHHHHTT----S------

InterPro domains:
  IPR001660 Sterile alpha motif domain [PF00536] (29-84)
  IPR001660 Sterile alpha motif domain [SM00454] (23-88)
  IPR013761 Sterile alpha motif/pointed domain superfamily [G3DSA:1.10.150.50] (27-84)
  IPR013761 Sterile alpha motif/pointed domain superfamily [SSF47769] (25-86)
  IPR052281 GRB2-associated and regulator of MAPK [PTHR14454] (4-88)